Protein AF-A0A3B8PW14-F1 (afdb_monomer)

Solvent-accessible surface area (backbone atoms only — not comparable to full-atom values): 7662 Å² total; per-residue (Å²): 109,63,89,70,51,46,63,58,56,52,58,48,33,77,78,36,79,59,44,64,53,44,55,54,42,54,63,44,48,41,37,37,74,34,64,87,74,80,34,62,59,62,61,62,48,56,72,57,49,48,43,68,76,41,58,80,64,38,78,52,52,65,57,55,61,60,48,55,81,44,52,88,79,47,55,71,68,54,50,50,24,48,51,49,36,53,50,53,52,52,54,53,30,68,24,25,47,54,60,81,74,74,55,56,72,41,53,55,34,48,49,54,51,48,50,54,44,52,53,51,12,72,79,31,66,88,35,73,48,20,52,58,64,74,74,106

Mean predicted aligned error: 5.49 Å

Sequence (136 aa):
FLAIVLPWFLGVTSQHSDFPHYGLVEESLKRFTTSQFHRTAPVYYYLVVLPATFFPWSLLLPAGVLAAKRWRSLPSISRLSMVWSLTAVGFFSVSQSKLPGYILSVTIPFGILTGQLLDAALRNPEGRAARFLFFF

Radius of gyration: 19.68 Å; Cα contacts (8 Å, |Δi|>4): 108; chains: 1; bounding box: 47×30×49 Å

pLDDT: mean 89.49, std 7.78, range [50.12, 97.94]

Secondary structure (DSSP, 8-state):
-HHHHHHHHHHHHTT-TTHHHIIIIIIIIIHHH-STTS----TTHHHHHHHHHTTTGGGGHHHHHHHHTTGGGS-HHHHHHHHHHHHHHHHHHH-SS--GGGGGGGHHHHHHHHHHHHHHHHH-TTSHHHHHHH--

Foldseek 3Di:
DCVVPVVVVVVVCVVPVCVVCCVPPVVPVCQFVDLPVVQFDALCPCVVLVLVLQPPLSLCVVVLVVCVVVLVPDPPLLNVLVCVLCVQSNSQSSGRHHDSVSNVVNSVSSVVNSVVLVVVCVVPVVDPSVCSVVVD

Nearest PDB structures (foldseek):
  7puk-assembly2_C  TM=6.189E-01  e=4.495E+00  Enterococcus faecalis

Structure (mmCIF, N/CA/C/O backbone):
data_AF-A0A3B8PW14-F1
#
_entry.id   AF-A0A3B8PW14-F1
#
loop_
_atom_site.group_PDB
_atom_site.id
_atom_site.type_symbol
_atom_site.label_atom_id
_atom_site.label_alt_id
_atom_site.label_comp_id
_atom_site.label_asym_id
_atom_site.label_entity_id
_atom_site.label_seq_id
_atom_site.pdbx_PDB_ins_code
_atom_site.Cartn_x
_atom_site.Cartn_y
_atom_site.Cartn_z
_atom_site.occupancy
_atom_site.B_iso_or_equiv
_atom_site.auth_seq_id
_atom_site.auth_comp_id
_atom_site.auth_asym_id
_atom_site.auth_atom_id
_atom_site.pdbx_PDB_model_num
ATOM 1 N N . PHE A 1 1 ? 15.237 14.171 -0.269 1.00 91.94 1 PHE A N 1
ATOM 2 C CA . PHE A 1 1 ? 15.044 13.06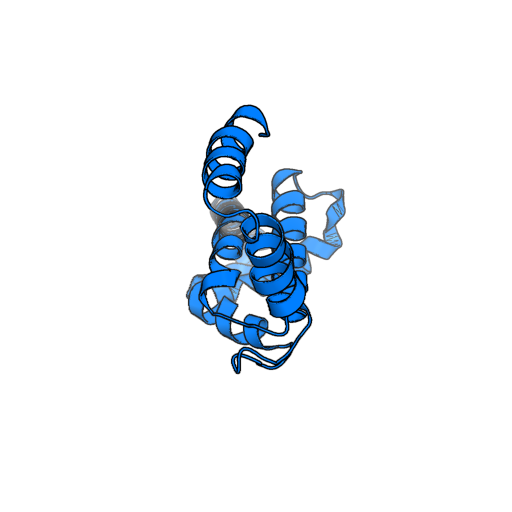7 -1.235 1.00 91.94 1 PHE A CA 1
ATOM 3 C C . PHE A 1 1 ? 16.074 13.122 -2.360 1.00 91.94 1 PHE A C 1
ATOM 5 O O . PHE A 1 1 ? 16.954 12.275 -2.377 1.00 91.94 1 PHE A O 1
ATOM 12 N N . LEU A 1 2 ? 16.041 14.133 -3.240 1.00 96.56 2 LEU A N 1
ATOM 13 C CA . LEU A 1 2 ? 16.930 14.202 -4.413 1.00 96.56 2 LEU A CA 1
ATOM 14 C C . LEU A 1 2 ? 18.424 14.165 -4.072 1.00 96.56 2 LEU A C 1
ATOM 16 O O . LEU A 1 2 ? 19.151 13.400 -4.685 1.00 96.56 2 LEU A O 1
ATOM 20 N N . ALA A 1 3 ? 18.860 14.895 -3.043 1.00 97.50 3 ALA A N 1
ATOM 21 C CA . ALA A 1 3 ? 20.255 14.874 -2.591 1.00 97.50 3 ALA A CA 1
ATOM 22 C C . ALA A 1 3 ? 20.761 13.478 -2.167 1.00 97.50 3 ALA A C 1
ATOM 24 O O . ALA A 1 3 ? 21.961 13.250 -2.148 1.00 97.50 3 ALA A O 1
ATOM 25 N N . ILE A 1 4 ? 19.855 12.551 -1.837 1.00 97.69 4 ILE A N 1
ATOM 26 C CA . ILE A 1 4 ? 20.188 11.175 -1.444 1.00 97.69 4 ILE A CA 1
ATOM 27 C C . ILE A 1 4 ? 20.157 10.246 -2.665 1.00 97.69 4 ILE A C 1
ATOM 29 O O . ILE A 1 4 ? 21.028 9.400 -2.818 1.00 97.69 4 ILE A O 1
ATOM 33 N N . VAL A 1 5 ? 19.162 10.402 -3.545 1.00 97.06 5 VAL A N 1
ATOM 34 C CA . VAL A 1 5 ? 18.937 9.490 -4.682 1.00 97.06 5 VAL A CA 1
ATOM 35 C C . VAL A 1 5 ? 19.793 9.845 -5.899 1.00 97.06 5 VAL A C 1
ATOM 37 O O . VAL A 1 5 ? 20.352 8.956 -6.542 1.00 97.06 5 VAL A O 1
ATOM 40 N N . LEU A 1 6 ? 19.908 11.137 -6.224 1.00 96.31 6 LEU A N 1
ATOM 41 C CA . LEU A 1 6 ? 20.570 11.594 -7.447 1.00 96.31 6 LEU A CA 1
ATOM 42 C C . LEU A 1 6 ? 22.052 11.214 -7.537 1.00 96.31 6 LEU A C 1
ATOM 44 O O . LEU A 1 6 ? 22.442 10.813 -8.628 1.00 96.31 6 LEU A O 1
ATOM 48 N N . PRO A 1 7 ? 22.882 11.286 -6.477 1.00 97.94 7 PRO A N 1
ATOM 49 C CA . PRO A 1 7 ? 24.307 10.983 -6.615 1.00 97.94 7 PRO A CA 1
ATOM 50 C C . PRO A 1 7 ? 24.571 9.579 -7.171 1.00 97.94 7 PRO A C 1
ATOM 52 O O . PRO A 1 7 ? 25.347 9.423 -8.110 1.00 97.94 7 PRO A O 1
ATOM 55 N N . TRP A 1 8 ? 23.872 8.566 -6.649 1.00 97.19 8 TRP A N 1
ATOM 56 C CA . TRP A 1 8 ? 23.991 7.195 -7.146 1.00 97.19 8 TRP A CA 1
ATOM 57 C C . TRP A 1 8 ? 23.354 7.036 -8.530 1.00 97.19 8 TRP A C 1
ATOM 59 O O . TRP A 1 8 ? 23.975 6.473 -9.427 1.00 97.19 8 TRP A O 1
ATOM 69 N N . PHE A 1 9 ? 22.148 7.580 -8.734 1.00 97.00 9 PHE A N 1
ATOM 70 C CA . PHE A 1 9 ? 21.437 7.448 -10.009 1.00 97.00 9 PHE A CA 1
ATOM 71 C C . PHE A 1 9 ? 22.225 8.068 -11.175 1.00 97.00 9 PHE A C 1
ATOM 73 O O . PHE A 1 9 ? 22.373 7.450 -12.230 1.00 97.00 9 PHE A O 1
ATOM 80 N N . LEU A 1 10 ? 22.782 9.266 -10.970 1.00 97.12 10 LEU A N 1
ATOM 81 C CA . LEU A 1 10 ? 23.649 9.937 -11.939 1.00 97.12 10 LEU A CA 1
ATOM 82 C C . LEU A 1 10 ? 24.979 9.195 -12.113 1.00 97.12 10 LEU A C 1
ATOM 84 O O . LEU A 1 10 ? 25.448 9.073 -13.240 1.00 97.12 10 LEU A O 1
ATOM 88 N N . GLY A 1 11 ? 25.556 8.662 -11.030 1.00 97.88 11 GLY A N 1
ATOM 89 C CA . GLY A 1 11 ? 26.800 7.889 -11.078 1.00 97.88 11 GLY A CA 1
ATOM 90 C C . GLY A 1 11 ? 26.695 6.571 -11.854 1.00 97.88 11 GLY A C 1
ATOM 91 O O . GLY A 1 11 ? 27.663 6.163 -12.492 1.00 97.88 11 GLY A O 1
ATOM 92 N N . VAL A 1 12 ? 25.534 5.909 -11.838 1.00 97.81 12 VAL A N 1
ATOM 93 C CA . VAL A 1 12 ? 25.272 4.735 -12.692 1.00 97.81 12 VAL A CA 1
ATOM 94 C C . VAL A 1 12 ? 24.996 5.171 -14.128 1.00 97.81 12 VAL A C 1
ATOM 96 O O . VAL A 1 12 ? 25.554 4.600 -15.058 1.00 97.81 12 VAL A O 1
ATOM 99 N N . THR A 1 13 ? 24.192 6.220 -14.314 1.00 97.75 13 THR A N 1
ATOM 100 C CA . THR A 1 13 ? 23.83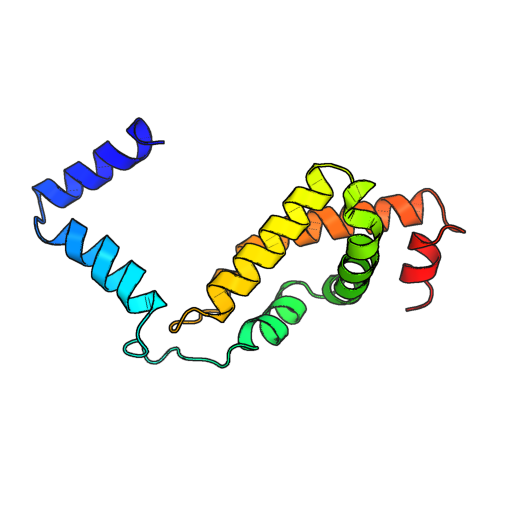6 6.732 -15.649 1.00 97.75 13 THR A CA 1
ATOM 101 C C . THR A 1 13 ? 25.058 7.217 -16.434 1.00 97.75 13 THR A C 1
ATOM 103 O O . THR A 1 13 ? 25.105 7.071 -17.652 1.00 97.75 13 THR A O 1
ATOM 106 N N . SER A 1 14 ? 26.071 7.773 -15.761 1.00 97.69 14 SER A N 1
ATOM 107 C CA . SER A 1 14 ? 27.311 8.202 -16.421 1.00 97.69 14 SER A CA 1
ATOM 108 C C . SER A 1 14 ? 28.157 7.036 -16.943 1.00 97.69 14 SER A C 1
ATOM 110 O O . SER A 1 14 ? 28.919 7.222 -17.887 1.00 97.69 14 SER A O 1
ATOM 112 N N . GLN A 1 15 ? 28.019 5.845 -16.353 1.00 97.88 15 GLN A N 1
ATOM 113 C CA . GLN A 1 15 ? 28.696 4.617 -16.786 1.00 97.88 15 GLN A CA 1
ATOM 114 C C . GLN A 1 15 ? 27.843 3.807 -17.773 1.00 97.88 15 GLN A C 1
ATOM 116 O O . GLN A 1 15 ? 28.381 3.133 -18.649 1.00 97.88 15 GLN A O 1
ATOM 121 N N . HIS A 1 16 ? 26.517 3.902 -17.651 1.00 97.56 16 HIS A N 1
ATOM 122 C CA . HIS A 1 16 ? 25.530 3.179 -18.448 1.00 97.56 16 HIS A CA 1
ATOM 123 C C . HIS A 1 16 ? 24.410 4.134 -18.874 1.00 97.56 16 HIS A C 1
ATOM 125 O O . HIS A 1 16 ? 23.456 4.378 -18.132 1.00 97.56 16 HIS A O 1
ATOM 131 N N . SER A 1 17 ? 24.530 4.701 -20.074 1.00 95.50 17 SER A N 1
ATOM 132 C CA . SER A 1 17 ? 23.610 5.734 -20.572 1.00 95.50 17 SER A CA 1
ATOM 133 C C . SER A 1 17 ? 22.185 5.228 -20.826 1.00 95.50 17 SER A C 1
ATOM 135 O O . SER A 1 17 ? 21.245 6.023 -20.853 1.00 95.50 17 SER A O 1
ATOM 137 N N . ASP A 1 18 ? 22.004 3.918 -20.972 1.00 96.50 18 ASP A N 1
ATOM 138 C CA . ASP A 1 18 ? 20.722 3.230 -21.138 1.00 96.50 18 ASP A CA 1
ATOM 139 C C . ASP A 1 18 ? 19.978 2.998 -19.810 1.00 96.50 18 ASP A C 1
ATOM 141 O O . ASP A 1 18 ? 18.762 2.768 -19.809 1.00 96.50 18 ASP A O 1
ATOM 145 N N . PHE A 1 19 ? 20.671 3.117 -18.672 1.00 96.94 19 PHE A N 1
ATOM 146 C CA . PHE A 1 19 ? 20.128 2.817 -17.347 1.00 96.94 19 PHE A CA 1
ATOM 147 C C . PHE A 1 19 ? 18.822 3.559 -17.002 1.00 96.94 19 PHE A C 1
ATOM 149 O O . PHE A 1 19 ? 17.914 2.909 -16.480 1.00 96.94 19 PHE A O 1
ATOM 156 N N . PRO A 1 20 ? 18.642 4.867 -17.292 1.00 96.31 20 PRO A N 1
ATOM 157 C CA . PRO A 1 20 ? 17.388 5.551 -16.980 1.00 96.31 20 PRO A CA 1
ATOM 158 C C . PRO A 1 20 ? 16.185 4.939 -17.697 1.00 96.31 20 PRO A C 1
ATOM 160 O O . PRO A 1 20 ? 15.129 4.767 -17.087 1.00 96.31 20 PRO A O 1
ATOM 163 N N . HIS A 1 21 ? 16.346 4.576 -18.974 1.00 95.88 21 HIS A N 1
ATOM 164 C CA . HIS A 1 21 ? 15.294 3.906 -19.732 1.00 95.88 21 HIS A CA 1
ATOM 165 C C . HIS A 1 21 ? 15.056 2.499 -19.179 1.00 95.88 21 HIS A C 1
ATOM 167 O O . HIS A 1 21 ? 13.919 2.135 -18.892 1.00 95.88 21 HIS A O 1
ATOM 173 N N . TYR A 1 22 ? 16.118 1.728 -18.952 1.00 94.94 22 TYR A N 1
ATOM 174 C CA . TYR A 1 22 ? 16.011 0.387 -18.385 1.00 94.94 22 TYR A CA 1
ATOM 175 C C . TYR A 1 22 ? 15.296 0.377 -17.017 1.00 94.94 22 TYR A C 1
ATOM 177 O O . TYR A 1 22 ? 14.282 -0.296 -16.842 1.00 94.94 22 TYR A O 1
ATOM 185 N N . GLY A 1 23 ? 15.752 1.175 -16.050 1.00 93.56 23 GLY A N 1
ATOM 186 C CA . GLY A 1 23 ? 15.200 1.171 -14.694 1.00 93.56 23 GLY A CA 1
ATOM 187 C C . GLY A 1 23 ? 13.774 1.727 -14.605 1.00 93.56 23 GLY A C 1
ATOM 188 O O . GLY A 1 23 ? 12.918 1.155 -13.923 1.00 93.56 23 GLY A O 1
ATOM 189 N N . LEU A 1 24 ? 13.495 2.839 -15.293 1.00 94.69 24 LEU A N 1
ATOM 190 C CA . LEU A 1 24 ? 12.191 3.505 -15.202 1.00 94.69 24 LEU A CA 1
ATOM 191 C C . LEU A 1 24 ? 11.162 2.905 -16.167 1.00 94.69 24 LEU A C 1
ATOM 193 O O . LEU A 1 24 ? 9.996 2.760 -15.804 1.00 94.69 24 LEU A O 1
ATOM 197 N N . VAL A 1 25 ? 11.560 2.537 -17.385 1.00 94.12 25 VAL A N 1
ATOM 198 C CA . VAL A 1 25 ? 10.627 2.033 -18.402 1.00 94.12 25 VAL A CA 1
ATOM 199 C C . VAL A 1 25 ? 10.518 0.515 -18.347 1.00 94.12 25 VAL A C 1
ATOM 201 O O . VAL A 1 25 ? 9.415 0.011 -18.149 1.00 94.12 25 VAL A O 1
ATOM 204 N N . GLU A 1 26 ? 11.624 -0.217 -18.494 1.00 92.25 26 GLU A N 1
ATOM 205 C CA . GLU A 1 26 ? 11.594 -1.689 -18.555 1.00 92.25 26 GLU A CA 1
ATOM 206 C C . GLU A 1 26 ? 11.204 -2.301 -17.203 1.00 92.25 26 GLU A C 1
ATOM 208 O O . GLU A 1 26 ? 10.210 -3.025 -17.097 1.00 92.25 26 GLU A O 1
ATOM 213 N N . GLU A 1 27 ? 11.926 -1.951 -16.140 1.00 92.12 27 GLU A N 1
ATOM 214 C CA . GLU A 1 27 ? 11.726 -2.582 -14.832 1.00 92.12 27 GLU A CA 1
ATOM 215 C C . GLU A 1 27 ? 10.568 -1.987 -14.021 1.00 92.12 27 GLU A C 1
ATOM 217 O O . GLU A 1 27 ? 9.989 -2.687 -13.191 1.00 92.12 27 GLU A O 1
ATOM 222 N N . SER A 1 28 ? 10.174 -0.730 -14.252 1.00 91.38 28 SER A N 1
ATOM 223 C CA . SER A 1 28 ? 9.062 -0.124 -13.498 1.00 91.38 28 SER A CA 1
ATOM 224 C C . SER A 1 28 ? 7.760 -0.104 -14.303 1.00 91.38 28 SER A C 1
ATOM 226 O O . SER A 1 28 ? 6.792 -0.777 -13.936 1.00 91.38 28 SER A O 1
ATOM 228 N N . LEU A 1 29 ? 7.712 0.635 -15.418 1.00 90.81 29 LEU A N 1
ATOM 229 C CA . LEU A 1 29 ? 6.470 0.827 -16.180 1.00 90.81 29 LEU A CA 1
ATOM 230 C C . LEU A 1 29 ? 6.000 -0.442 -16.900 1.00 90.81 29 LEU A C 1
ATOM 232 O O . LEU A 1 29 ? 4.833 -0.824 -16.770 1.00 90.81 29 LEU A O 1
ATOM 236 N N . LYS A 1 30 ? 6.877 -1.117 -17.648 1.00 90.19 30 LYS A N 1
ATOM 237 C CA . LYS A 1 30 ? 6.518 -2.337 -18.388 1.00 90.19 30 LYS A CA 1
ATOM 238 C C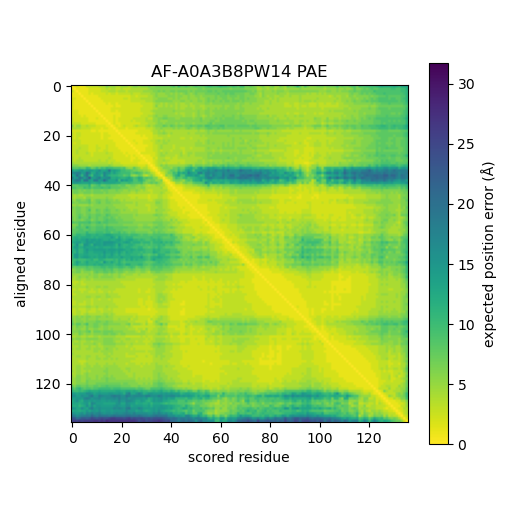 . LYS A 1 30 ? 6.196 -3.486 -17.444 1.00 90.19 30 LYS A C 1
ATOM 240 O O . LYS A 1 30 ? 5.232 -4.207 -17.690 1.00 90.19 30 LYS A O 1
ATOM 245 N N . ARG A 1 31 ? 6.913 -3.621 -16.329 1.00 86.19 31 ARG A N 1
ATOM 246 C CA . ARG A 1 31 ? 6.611 -4.626 -15.297 1.00 86.19 31 ARG A CA 1
ATOM 247 C C . ARG A 1 31 ? 5.233 -4.431 -14.656 1.00 86.19 31 ARG A C 1
ATOM 249 O O . ARG A 1 31 ? 4.580 -5.409 -14.289 1.00 86.19 31 ARG A O 1
ATOM 256 N N . PHE A 1 32 ? 4.773 -3.184 -14.550 1.00 88.81 32 PHE A N 1
ATOM 257 C CA . PHE A 1 32 ? 3.435 -2.869 -14.051 1.00 88.81 32 PHE A CA 1
ATOM 258 C C . PHE A 1 32 ? 2.344 -3.072 -15.113 1.00 88.81 32 PHE A C 1
ATOM 260 O O . PHE A 1 32 ? 1.270 -3.580 -14.796 1.00 88.81 32 PHE A O 1
ATOM 267 N N . THR A 1 33 ? 2.606 -2.690 -16.366 1.00 88.69 33 THR A N 1
ATOM 268 C CA . THR A 1 33 ? 1.579 -2.595 -17.423 1.00 88.69 33 THR A CA 1
ATOM 269 C C . THR A 1 33 ? 1.507 -3.796 -18.366 1.00 88.69 33 THR A C 1
ATOM 271 O O . THR A 1 33 ? 0.479 -3.981 -19.015 1.00 88.69 33 THR A O 1
ATOM 274 N N . THR A 1 34 ? 2.542 -4.638 -18.437 1.00 81.06 34 THR A N 1
ATOM 275 C CA . THR A 1 34 ? 2.627 -5.750 -19.401 1.00 81.06 34 THR A CA 1
ATOM 276 C C . THR A 1 34 ? 2.750 -7.115 -18.721 1.00 81.06 34 THR A C 1
ATOM 278 O O . THR A 1 34 ? 3.343 -7.253 -17.653 1.00 81.06 34 THR A O 1
ATOM 281 N N . SER A 1 35 ? 2.218 -8.157 -19.364 1.00 74.06 35 SER A N 1
ATOM 282 C CA . SER A 1 35 ? 2.279 -9.552 -18.896 1.00 74.06 35 SER A CA 1
ATOM 283 C C . SER A 1 35 ? 3.580 -10.282 -19.265 1.00 74.06 35 SER A C 1
ATOM 285 O O . SER A 1 35 ? 3.718 -11.474 -18.994 1.00 74.06 35 SER A O 1
ATOM 287 N N . GLN A 1 36 ? 4.563 -9.583 -19.847 1.00 72.00 36 GLN A N 1
ATOM 288 C CA . GLN A 1 36 ? 5.799 -10.179 -20.381 1.00 72.00 36 GLN A CA 1
ATOM 289 C C . GLN A 1 36 ? 6.622 -10.943 -19.326 1.00 72.00 36 GLN A C 1
ATOM 291 O O . GLN A 1 36 ? 7.375 -11.859 -19.649 1.00 72.00 36 GLN A O 1
ATOM 296 N N . PHE A 1 37 ? 6.438 -10.626 -18.043 1.00 68.81 37 PHE A N 1
ATOM 297 C CA . PHE A 1 37 ? 7.212 -11.195 -16.940 1.00 68.81 37 PHE A CA 1
ATOM 298 C C . PHE A 1 37 ? 6.701 -12.550 -16.409 1.00 68.81 37 PHE A C 1
ATOM 300 O O . PHE A 1 37 ? 7.198 -12.994 -15.376 1.00 68.81 37 PHE A O 1
ATOM 307 N N . HIS A 1 38 ? 5.726 -13.208 -17.061 1.00 70.38 38 HIS A N 1
ATOM 308 C CA . HIS A 1 38 ? 5.196 -14.548 -16.704 1.00 70.38 38 HIS A CA 1
ATOM 309 C C . HIS A 1 38 ? 4.776 -14.725 -15.223 1.00 70.38 38 HIS A C 1
ATOM 311 O O . HIS A 1 38 ? 4.637 -15.838 -14.723 1.00 70.38 38 HIS A O 1
ATOM 317 N N . ARG A 1 39 ? 4.559 -13.620 -14.501 1.00 75.44 39 ARG A N 1
ATOM 318 C CA . ARG A 1 39 ? 4.152 -13.562 -13.083 1.00 75.44 39 ARG A CA 1
ATOM 319 C C . ARG A 1 39 ? 2.763 -12.955 -12.927 1.00 75.44 39 ARG A C 1
ATOM 321 O O . ARG A 1 39 ? 2.462 -12.291 -11.933 1.00 75.44 39 ARG A O 1
ATOM 328 N N . THR A 1 40 ? 1.935 -13.127 -13.946 1.00 79.00 40 THR A N 1
ATOM 329 C CA . THR A 1 40 ? 0.574 -12.615 -13.941 1.00 79.00 40 THR A CA 1
ATOM 330 C C . THR A 1 40 ? -0.285 -13.499 -13.059 1.00 79.00 40 THR A C 1
ATOM 332 O O . THR A 1 40 ? -0.345 -14.712 -13.230 1.00 79.00 40 THR A O 1
ATOM 335 N N . ALA A 1 41 ? -0.944 -12.873 -12.093 1.00 87.06 41 ALA A N 1
ATOM 336 C CA . ALA A 1 41 ? -1.920 -13.519 -11.236 1.00 87.06 41 ALA A CA 1
ATOM 337 C C . ALA A 1 41 ? -3.215 -12.688 -11.205 1.00 87.06 41 ALA A C 1
ATOM 339 O O . ALA A 1 41 ? -3.179 -11.488 -11.526 1.00 87.06 41 ALA A O 1
ATOM 340 N N . PRO A 1 42 ? -4.356 -13.300 -10.834 1.00 89.38 42 PRO A N 1
ATOM 341 C CA . PRO A 1 42 ? -5.652 -12.629 -10.817 1.00 89.38 42 PRO A CA 1
ATOM 342 C C . PRO A 1 42 ? -5.660 -11.355 -9.965 1.00 89.38 42 PRO A C 1
ATOM 344 O O . PRO A 1 42 ? -4.856 -11.195 -9.046 1.00 89.38 42 PRO A O 1
ATOM 347 N N . VAL A 1 43 ? -6.608 -10.452 -10.222 1.00 91.00 43 VAL A N 1
ATOM 348 C CA . VAL A 1 43 ? -6.734 -9.188 -9.467 1.00 91.00 43 VAL A CA 1
ATOM 349 C C . VAL A 1 43 ? -6.951 -9.440 -7.968 1.00 91.00 43 VAL A C 1
ATOM 351 O O . VAL A 1 43 ? -6.448 -8.693 -7.138 1.00 91.00 43 VAL A O 1
ATOM 354 N N . TYR A 1 44 ? -7.611 -10.542 -7.602 1.00 91.75 44 TYR A N 1
ATOM 355 C CA . TYR A 1 44 ? -7.830 -10.940 -6.208 1.00 91.75 44 TYR A CA 1
ATOM 356 C C . TYR A 1 44 ? -6.619 -11.621 -5.542 1.00 91.75 44 TYR A C 1
ATOM 358 O O . TYR A 1 44 ? -6.723 -12.037 -4.392 1.00 91.75 44 TYR A O 1
ATOM 366 N N . TYR A 1 45 ? -5.467 -11.737 -6.214 1.00 94.12 45 TYR A N 1
ATOM 367 C CA . TYR A 1 45 ? -4.275 -12.420 -5.688 1.00 94.12 45 TYR A CA 1
ATOM 368 C C . TYR A 1 45 ? -3.883 -11.938 -4.282 1.00 94.12 45 TYR A C 1
ATOM 370 O O . TYR A 1 45 ? -3.712 -12.744 -3.366 1.00 94.12 45 TYR A O 1
ATOM 378 N N . TYR A 1 46 ? -3.820 -10.620 -4.070 1.00 93.62 46 TYR A N 1
ATOM 379 C CA . TYR A 1 46 ? -3.463 -10.064 -2.762 1.00 93.62 46 TYR A CA 1
ATOM 380 C C . TYR A 1 46 ? -4.571 -10.186 -1.714 1.00 93.62 46 TYR A C 1
ATOM 382 O O . TYR A 1 46 ? -4.254 -10.134 -0.531 1.00 93.62 46 TYR A O 1
ATOM 390 N N . LEU A 1 47 ? -5.828 -10.436 -2.100 1.00 89.81 47 LEU A N 1
ATOM 391 C CA . LEU A 1 47 ? -6.886 -10.761 -1.134 1.00 89.81 47 LEU A CA 1
ATOM 392 C C . LEU A 1 47 ? -6.647 -12.116 -0.457 1.00 89.81 47 LEU A C 1
ATOM 394 O O . LEU A 1 47 ? -7.116 -12.320 0.656 1.00 89.81 47 LEU A O 1
ATOM 398 N N . VAL A 1 48 ? -5.897 -13.016 -1.100 1.00 92.19 48 VAL A N 1
ATOM 3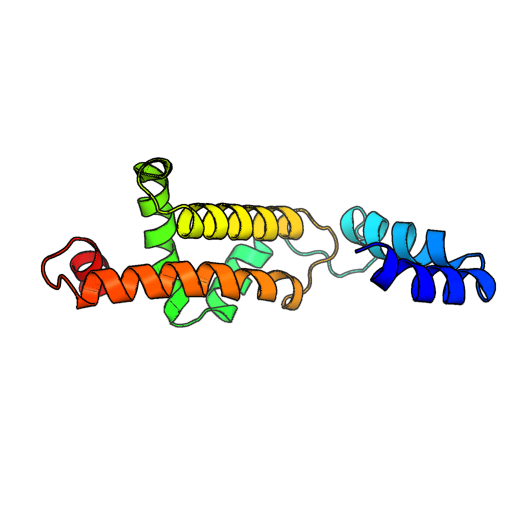99 C CA . VAL A 1 48 ? -5.528 -14.328 -0.546 1.00 92.19 48 VAL A CA 1
ATOM 400 C C . VAL A 1 48 ? -4.176 -14.268 0.165 1.00 92.19 48 VAL A C 1
ATOM 402 O O . VAL A 1 48 ? -4.031 -14.775 1.276 1.00 92.19 48 VAL A O 1
ATOM 405 N N . VAL A 1 49 ? -3.182 -13.613 -0.444 1.00 93.75 49 VAL A N 1
ATOM 406 C CA . VAL A 1 49 ? -1.822 -13.530 0.120 1.00 93.75 49 VAL A CA 1
ATOM 407 C C . VAL A 1 49 ? -1.782 -12.701 1.402 1.00 93.75 49 VAL A C 1
ATOM 409 O O . VAL A 1 49 ? -1.051 -13.041 2.333 1.00 93.75 49 VAL A O 1
ATOM 412 N N . LEU A 1 50 ? -2.558 -11.619 1.479 1.00 92.56 50 LEU A N 1
ATOM 413 C CA . LEU A 1 50 ? -2.503 -10.694 2.608 1.00 92.56 50 LEU A CA 1
ATOM 414 C C . LEU A 1 50 ? -2.972 -11.332 3.930 1.00 92.56 50 LEU A C 1
ATOM 416 O O . LEU A 1 50 ? -2.228 -11.217 4.904 1.00 92.56 50 LEU A O 1
ATOM 420 N N . PRO A 1 51 ? -4.111 -12.058 3.997 1.00 91.62 51 PRO A N 1
ATOM 421 C CA . PRO A 1 51 ? -4.480 -12.802 5.198 1.00 91.62 51 PRO A CA 1
ATOM 422 C C . PRO A 1 51 ? -3.425 -13.821 5.630 1.00 91.62 51 PRO A C 1
ATOM 424 O O . PRO A 1 51 ? -3.104 -13.885 6.809 1.00 91.62 51 PRO A O 1
ATOM 427 N N . ALA A 1 52 ? -2.833 -14.561 4.687 1.00 92.50 52 ALA A N 1
ATOM 428 C CA . ALA A 1 52 ? -1.777 -15.524 5.001 1.00 92.50 52 ALA A CA 1
ATOM 429 C C . ALA A 1 52 ? -0.522 -14.841 5.574 1.00 92.50 52 ALA A C 1
ATOM 431 O O . ALA A 1 52 ? 0.064 -15.320 6.539 1.00 92.50 52 ALA A O 1
ATOM 432 N N . THR A 1 53 ? -0.143 -13.689 5.016 1.00 91.25 53 THR A N 1
ATOM 433 C CA . THR A 1 53 ? 1.034 -12.917 5.454 1.00 91.25 53 THR A CA 1
ATOM 434 C C . THR A 1 53 ? 0.838 -12.277 6.831 1.00 91.25 53 THR A C 1
ATOM 436 O O . THR A 1 53 ? 1.811 -12.014 7.531 1.00 91.25 53 THR A O 1
ATOM 439 N N . PHE A 1 54 ? -0.409 -12.000 7.218 1.00 93.50 54 PHE A N 1
ATOM 440 C CA . PHE A 1 54 ? -0.747 -11.279 8.448 1.00 93.50 54 PHE A CA 1
ATOM 441 C C . PHE A 1 54 ? -1.458 -12.154 9.494 1.00 93.50 54 PHE A C 1
ATOM 443 O O . PHE A 1 54 ? -1.995 -11.650 10.481 1.00 93.50 54 PHE A O 1
ATOM 450 N N . PHE A 1 55 ? -1.484 -13.470 9.288 1.00 91.94 55 PHE A N 1
ATOM 451 C CA . PHE A 1 55 ? -2.009 -14.421 10.261 1.00 91.94 55 PHE A CA 1
ATOM 452 C C . PHE A 1 55 ? -1.203 -14.340 11.577 1.00 91.94 55 PHE A C 1
ATOM 454 O O . PHE A 1 55 ? 0.018 -14.174 11.525 1.00 91.94 55 PHE A O 1
ATOM 461 N N . PRO A 1 56 ? -1.832 -14.446 12.765 1.00 91.62 56 PRO A N 1
ATOM 462 C CA . PRO A 1 56 ? -3.257 -14.711 13.025 1.00 91.62 56 PRO A CA 1
ATOM 463 C C . PRO A 1 56 ? -4.161 -13.473 12.974 1.00 91.62 56 PRO A C 1
ATOM 465 O O . PRO A 1 56 ? -5.385 -13.578 12.904 1.00 91.62 56 PRO A O 1
ATOM 468 N N . TRP A 1 57 ? -3.572 -12.283 12.981 1.00 91.31 57 TRP A N 1
ATOM 469 C CA . TRP A 1 57 ? -4.283 -11.012 13.118 1.00 91.31 57 TRP A CA 1
ATOM 470 C C . TRP A 1 57 ? -5.130 -10.637 11.897 1.00 91.31 57 TRP A C 1
ATOM 472 O O . TRP A 1 57 ? -5.968 -9.739 11.967 1.00 91.31 57 TRP A O 1
ATOM 482 N N . SER A 1 58 ? -4.977 -11.359 10.787 1.00 88.88 58 SER A N 1
ATOM 483 C CA . SER A 1 58 ? -5.821 -11.251 9.596 1.00 88.88 58 SER A CA 1
ATOM 484 C C . SER A 1 58 ? -7.317 -11.445 9.873 1.00 88.88 58 SER A C 1
ATOM 486 O O . SER A 1 58 ? -8.147 -10.905 9.142 1.00 88.88 58 SER A O 1
ATOM 488 N N . LEU A 1 59 ? -7.681 -12.170 10.936 1.00 87.75 59 LEU A N 1
ATOM 489 C CA . LEU A 1 59 ? -9.076 -12.341 11.365 1.00 87.75 59 LEU A CA 1
ATOM 490 C C . LEU A 1 59 ? -9.732 -11.015 11.787 1.00 87.75 59 LEU A C 1
ATOM 492 O O . LEU A 1 59 ? -10.952 -10.884 11.762 1.00 87.75 59 LEU A O 1
ATOM 496 N N . LEU A 1 60 ? -8.925 -10.003 12.114 1.00 87.19 60 LEU A N 1
ATOM 497 C CA . LEU A 1 60 ? -9.379 -8.696 12.587 1.00 87.19 60 LEU A CA 1
ATOM 498 C C . LEU A 1 60 ? -9.568 -7.674 11.460 1.00 87.19 60 LEU A C 1
ATOM 500 O O . LEU A 1 60 ? -10.082 -6.579 11.695 1.00 87.19 60 LEU A O 1
ATOM 504 N N . LEU A 1 61 ? -9.216 -8.018 10.218 1.00 82.00 61 LEU A N 1
ATOM 505 C CA . LEU A 1 61 ? -9.362 -7.126 9.062 1.00 82.00 61 LEU A CA 1
ATOM 506 C C . LEU A 1 61 ? -10.799 -6.632 8.816 1.00 82.00 61 LEU A C 1
ATOM 508 O O . LEU A 1 61 ? -10.955 -5.451 8.481 1.00 82.00 61 LEU A O 1
ATOM 512 N N . PRO A 1 62 ? -11.864 -7.434 9.032 1.00 82.44 62 PRO A N 1
ATOM 513 C CA . PRO A 1 62 ? -13.233 -6.940 8.897 1.00 82.44 62 PRO A CA 1
ATOM 514 C C . PRO A 1 62 ? -13.562 -5.784 9.858 1.00 82.44 62 PRO A C 1
ATOM 516 O O . PRO A 1 62 ? -14.368 -4.917 9.510 1.00 82.44 62 PRO A O 1
ATOM 519 N N . ALA A 1 63 ? -12.901 -5.688 11.023 1.00 81.56 63 ALA A N 1
ATOM 520 C CA . ALA A 1 63 ? -13.070 -4.551 11.934 1.00 81.56 63 ALA A CA 1
ATOM 521 C C . ALA A 1 63 ? -12.642 -3.229 11.285 1.00 81.56 63 ALA A C 1
ATOM 523 O O . ALA A 1 63 ? -13.293 -2.201 11.484 1.00 81.56 63 ALA A O 1
ATOM 524 N N . GLY A 1 64 ? -11.585 -3.257 10.467 1.00 77.69 64 GLY A N 1
ATOM 525 C CA . GLY A 1 64 ? -11.128 -2.099 9.702 1.00 77.69 64 GLY A CA 1
ATOM 526 C C . GLY A 1 64 ? -12.186 -1.614 8.707 1.00 77.69 64 GLY A C 1
ATOM 527 O O . GLY A 1 64 ? -12.444 -0.416 8.607 1.00 77.69 64 GLY A O 1
ATOM 528 N N . VAL A 1 65 ? -12.881 -2.534 8.033 1.00 76.62 65 VAL A N 1
ATOM 529 C CA . VAL A 1 65 ? -13.979 -2.193 7.109 1.00 76.62 65 VAL A CA 1
ATOM 530 C C . VAL A 1 65 ? -15.140 -1.530 7.856 1.00 76.62 65 VAL A C 1
ATOM 532 O O . VAL A 1 65 ? -15.693 -0.529 7.400 1.00 76.62 65 VAL A O 1
ATOM 535 N N . LEU A 1 66 ? -15.485 -2.030 9.044 1.00 79.62 66 LEU A N 1
ATOM 536 C CA . LEU A 1 66 ? -16.514 -1.414 9.888 1.00 79.62 66 LEU A CA 1
ATOM 537 C C . LEU A 1 66 ? -16.088 -0.032 10.403 1.00 79.62 66 LEU A C 1
ATOM 539 O O . LEU A 1 66 ? -16.915 0.883 10.457 1.00 79.62 66 LEU A O 1
ATOM 543 N N . ALA A 1 67 ? -14.805 0.144 10.730 1.00 79.44 67 ALA A N 1
ATOM 544 C CA . ALA A 1 67 ? -14.239 1.426 11.142 1.00 79.44 67 ALA A CA 1
ATOM 545 C C . ALA A 1 67 ? -14.330 2.488 10.031 1.00 79.44 67 ALA A C 1
ATOM 547 O O . ALA A 1 67 ? -14.512 3.670 10.334 1.00 79.44 67 ALA A O 1
ATOM 548 N N . ALA A 1 68 ? -14.322 2.082 8.755 1.00 80.38 68 ALA A N 1
ATOM 549 C CA . ALA A 1 68 ? -14.477 2.993 7.618 1.00 80.38 68 ALA A CA 1
ATOM 550 C C . ALA A 1 68 ? -15.816 3.752 7.647 1.00 80.38 68 ALA A C 1
ATOM 552 O O . ALA A 1 68 ? -15.871 4.918 7.257 1.00 80.38 68 ALA A O 1
ATOM 553 N N . LYS A 1 69 ? -16.884 3.157 8.207 1.00 84.38 69 LYS A N 1
ATOM 554 C CA . LYS A 1 69 ? -18.182 3.841 8.395 1.00 84.38 69 LYS A CA 1
ATOM 555 C C . LYS A 1 69 ? -18.080 5.075 9.296 1.00 84.38 69 LYS A C 1
ATOM 557 O O . LYS A 1 69 ? -18.941 5.947 9.253 1.00 84.38 69 LYS A O 1
ATOM 562 N N . ARG A 1 70 ? -17.035 5.150 10.120 1.00 85.69 70 ARG A N 1
ATOM 563 C CA . ARG A 1 70 ? -16.753 6.254 11.043 1.00 85.69 70 ARG A CA 1
ATOM 564 C C . ARG A 1 70 ? -15.506 7.032 10.648 1.00 85.69 70 ARG A C 1
ATOM 566 O O . ARG A 1 70 ? -14.884 7.660 11.497 1.00 85.69 70 ARG A O 1
ATOM 573 N N . TRP A 1 71 ? -15.158 7.026 9.363 1.00 87.25 71 TRP A N 1
ATOM 574 C CA . TRP A 1 71 ? -13.961 7.665 8.818 1.00 87.25 71 TRP A CA 1
ATOM 575 C C . TRP A 1 71 ? -13.626 9.026 9.442 1.00 87.25 71 TRP A C 1
ATOM 577 O O . TRP A 1 71 ? -12.496 9.261 9.867 1.00 87.25 71 TRP A O 1
ATOM 587 N N . ARG A 1 72 ? -14.623 9.916 9.544 1.00 89.44 72 ARG A N 1
ATOM 588 C CA . ARG A 1 72 ? -14.426 11.280 10.055 1.00 89.44 72 ARG A CA 1
ATOM 589 C C . ARG A 1 72 ? -14.071 11.351 11.538 1.00 89.44 72 ARG A C 1
ATOM 591 O O . ARG A 1 72 ? -13.422 12.311 11.934 1.00 89.44 72 ARG A O 1
ATOM 598 N N . SER A 1 73 ? -14.454 10.359 12.337 1.00 88.81 73 SER A N 1
ATOM 599 C CA . SER A 1 73 ? -14.116 10.306 13.762 1.00 88.81 73 SER A CA 1
ATOM 600 C C . SER A 1 73 ? -12.851 9.494 14.050 1.00 88.81 73 SER A C 1
ATOM 602 O O . SER A 1 73 ? -12.470 9.370 15.210 1.00 88.81 73 SER A O 1
ATOM 604 N N . LEU A 1 74 ? -12.217 8.895 13.036 1.00 87.81 74 LEU A N 1
ATOM 605 C CA . LEU A 1 74 ? -10.973 8.153 13.231 1.00 87.81 74 LEU A CA 1
ATOM 606 C C . LEU A 1 74 ? -9.802 9.109 13.485 1.00 87.81 74 LEU A C 1
ATOM 608 O O . LEU A 1 74 ? -9.740 10.158 12.842 1.00 87.81 74 LEU A O 1
ATOM 612 N N . PRO A 1 75 ? -8.831 8.743 14.339 1.00 91.00 75 PRO A N 1
ATOM 613 C CA . PRO A 1 75 ? -7.561 9.454 14.440 1.00 91.00 75 PRO A CA 1
ATOM 614 C C . PRO A 1 75 ? -6.863 9.580 13.077 1.00 91.00 75 PRO A C 1
ATOM 616 O O . PRO A 1 75 ? -7.023 8.729 12.197 1.00 91.00 75 PRO A O 1
ATOM 619 N N . SER A 1 76 ? -6.048 10.625 12.902 1.00 93.75 76 SER A N 1
ATOM 620 C CA . SER A 1 76 ? -5.308 10.869 11.653 1.00 93.75 76 SER A CA 1
ATOM 621 C C . SER A 1 76 ? -4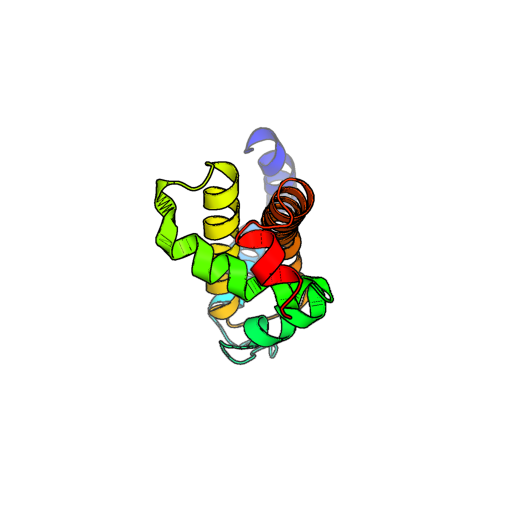.445 9.676 11.239 1.00 93.75 76 SER A C 1
ATOM 623 O O . SER A 1 76 ? -4.449 9.311 10.066 1.00 93.75 76 SER A O 1
ATOM 625 N N . ILE A 1 77 ? -3.778 9.031 12.200 1.00 94.00 77 ILE A N 1
ATOM 626 C CA . ILE A 1 77 ? -2.938 7.857 11.954 1.00 94.00 77 ILE A CA 1
ATOM 627 C C . ILE A 1 77 ? -3.748 6.656 11.455 1.00 94.00 77 ILE A C 1
ATOM 629 O O . ILE A 1 77 ? -3.322 5.979 10.529 1.00 94.00 77 ILE A O 1
ATOM 633 N N . SER A 1 78 ? -4.951 6.426 11.988 1.00 92.75 78 SER A N 1
ATOM 634 C CA . SER A 1 78 ? -5.815 5.327 11.546 1.00 92.75 78 SER A CA 1
ATOM 635 C C . SER A 1 78 ? -6.298 5.568 10.117 1.00 92.75 78 SER A C 1
ATOM 637 O O . SER A 1 78 ? -6.266 4.660 9.290 1.00 92.75 78 SER A O 1
ATOM 639 N N . ARG A 1 79 ? -6.673 6.814 9.792 1.00 93.69 79 ARG A N 1
ATOM 640 C CA . ARG A 1 79 ? -7.019 7.199 8.416 1.00 93.69 79 ARG A CA 1
ATOM 641 C C . ARG A 1 79 ? -5.839 7.006 7.468 1.00 93.69 79 ARG A C 1
ATOM 643 O O . ARG A 1 79 ? -6.017 6.418 6.407 1.00 93.69 79 ARG A O 1
ATOM 650 N N . LEU A 1 80 ? -4.642 7.450 7.858 1.00 95.50 80 LEU A N 1
ATOM 651 C CA . LEU A 1 80 ? -3.426 7.253 7.070 1.00 95.50 80 LEU A CA 1
ATOM 652 C C . LEU A 1 80 ? -3.161 5.764 6.827 1.00 95.50 80 LEU A C 1
ATOM 654 O O . LEU A 1 80 ? -2.948 5.377 5.682 1.00 95.50 80 LEU A O 1
ATOM 658 N N . SER A 1 81 ? -3.250 4.927 7.862 1.00 94.62 81 SER A N 1
ATOM 659 C CA . SER A 1 81 ? -3.077 3.478 7.738 1.00 94.62 81 SER A CA 1
ATOM 660 C C . SER A 1 81 ? -4.090 2.852 6.780 1.00 94.62 81 SER A C 1
ATOM 662 O O . SER A 1 81 ? -3.731 2.003 5.965 1.00 94.62 81 SER A O 1
ATOM 664 N N . MET A 1 82 ? -5.349 3.291 6.819 1.00 93.00 82 MET A N 1
ATOM 665 C CA . MET A 1 82 ? -6.377 2.814 5.891 1.00 93.00 82 MET A CA 1
ATOM 666 C C . MET A 1 82 ? -6.109 3.260 4.451 1.00 93.00 82 MET A C 1
ATOM 668 O O . MET A 1 82 ? -6.151 2.420 3.556 1.00 93.00 82 MET A O 1
ATOM 672 N N . VAL A 1 83 ? -5.785 4.541 4.218 1.00 94.38 83 VAL A N 1
ATOM 673 C CA . VAL A 1 83 ? -5.4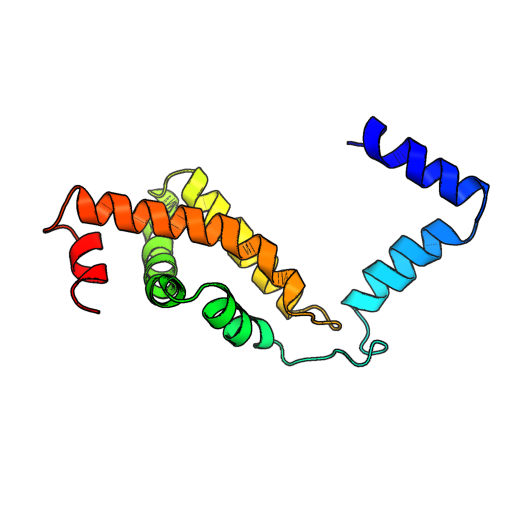27 5.027 2.871 1.00 94.38 83 VAL A CA 1
ATOM 674 C C . VAL A 1 83 ? -4.207 4.285 2.347 1.00 94.38 83 VAL A C 1
ATOM 676 O O . VAL A 1 83 ? -4.236 3.815 1.214 1.00 94.38 83 VAL A O 1
ATOM 679 N N . TRP A 1 84 ? -3.163 4.136 3.162 1.00 95.69 84 TRP A N 1
ATOM 680 C CA . TRP A 1 84 ? -1.951 3.413 2.787 1.00 95.69 84 TRP A CA 1
ATOM 681 C C . TRP A 1 84 ? -2.285 1.976 2.389 1.00 95.69 84 TRP A C 1
ATOM 683 O O . TRP A 1 84 ? -1.958 1.561 1.278 1.00 95.69 84 TRP A O 1
ATOM 693 N N . SER A 1 85 ? -3.007 1.245 3.238 1.00 93.69 85 SER A N 1
ATOM 694 C CA . SER A 1 85 ? -3.372 -0.147 2.963 1.00 93.69 85 SER A CA 1
ATOM 695 C C . SER A 1 85 ? -4.182 -0.282 1.675 1.00 93.69 85 SER A C 1
ATOM 697 O O . SER A 1 85 ? -3.838 -1.090 0.817 1.00 93.69 85 SER A O 1
ATOM 699 N N . LEU A 1 86 ? -5.226 0.537 1.509 1.00 93.50 86 LEU A N 1
ATOM 700 C CA . LEU A 1 86 ? -6.085 0.505 0.322 1.00 93.50 86 LEU A CA 1
ATOM 701 C C . LEU A 1 86 ? -5.315 0.878 -0.945 1.00 93.50 86 LEU A C 1
ATOM 703 O O . LEU A 1 86 ? -5.474 0.223 -1.972 1.00 93.50 86 LEU A O 1
ATOM 707 N N . THR A 1 87 ? -4.453 1.892 -0.863 1.00 95.69 87 THR A N 1
ATOM 708 C CA . THR A 1 87 ? -3.639 2.344 -1.995 1.00 95.69 87 THR A CA 1
ATOM 709 C C . THR A 1 87 ? -2.657 1.261 -2.414 1.00 95.69 87 THR A C 1
ATOM 711 O O . THR A 1 87 ? -2.615 0.911 -3.587 1.00 95.69 87 THR A O 1
ATOM 714 N N . ALA A 1 88 ? -1.908 0.683 -1.474 1.00 94.94 88 ALA A N 1
ATOM 715 C CA . ALA A 1 88 ? -0.922 -0.350 -1.776 1.00 94.94 88 ALA A CA 1
ATOM 716 C C . ALA A 1 88 ? -1.579 -1.638 -2.301 1.00 94.94 88 ALA A C 1
ATOM 718 O O . ALA A 1 88 ? -1.161 -2.152 -3.339 1.00 94.94 88 ALA A O 1
ATOM 719 N N . VAL A 1 89 ? -2.639 -2.129 -1.643 1.00 94.50 89 VAL A N 1
ATOM 720 C CA . VAL A 1 89 ? -3.386 -3.311 -2.110 1.00 94.50 89 VAL A CA 1
ATOM 721 C C . VAL A 1 89 ? -3.978 -3.053 -3.491 1.00 94.50 89 VAL A C 1
ATOM 723 O O . VAL A 1 89 ? -3.789 -3.876 -4.382 1.00 94.50 89 VAL A O 1
ATOM 726 N N . GLY A 1 90 ? -4.653 -1.919 -3.695 1.00 94.88 90 GLY A N 1
ATOM 727 C CA . GLY A 1 90 ? -5.259 -1.570 -4.980 1.00 94.88 90 GLY A CA 1
ATOM 728 C C . GLY A 1 90 ? -4.222 -1.451 -6.095 1.00 94.88 90 GLY A C 1
ATOM 729 O O . GLY A 1 90 ? -4.355 -2.100 -7.131 1.00 94.88 90 GLY A O 1
ATOM 730 N N . PHE A 1 91 ? -3.149 -0.699 -5.851 1.00 94.75 91 PHE A N 1
ATOM 731 C CA . PHE A 1 91 ? -2.063 -0.491 -6.805 1.00 94.75 91 PHE A CA 1
ATOM 732 C C . PHE A 1 91 ? -1.426 -1.815 -7.244 1.00 94.75 91 PHE A C 1
ATOM 734 O O . PHE A 1 91 ? -1.376 -2.114 -8.438 1.00 94.75 91 PHE A O 1
ATOM 741 N N . PHE A 1 92 ? -1.008 -2.662 -6.297 1.00 93.69 92 PHE A N 1
ATOM 742 C CA . PHE A 1 92 ? -0.381 -3.941 -6.640 1.00 93.69 92 PHE A CA 1
ATOM 743 C C . PHE A 1 92 ? -1.372 -4.967 -7.205 1.00 93.69 92 PHE A C 1
ATOM 745 O O . PHE A 1 92 ? -0.978 -5.815 -8.005 1.00 93.69 92 PHE A O 1
ATOM 752 N N . SER A 1 93 ? -2.659 -4.887 -6.860 1.00 93.50 93 SER A N 1
ATOM 753 C CA . SER A 1 93 ? -3.684 -5.772 -7.437 1.00 93.50 93 SER A CA 1
ATOM 754 C C . SER A 1 93 ? -3.888 -5.530 -8.935 1.00 93.50 93 SER A C 1
ATOM 756 O O . SER A 1 93 ? -4.132 -6.484 -9.680 1.00 93.50 93 SER A O 1
ATOM 758 N N . VAL A 1 94 ? -3.724 -4.284 -9.391 1.00 92.62 94 VAL A N 1
ATOM 759 C CA . VAL A 1 94 ? -3.813 -3.917 -10.815 1.00 92.62 94 VAL A CA 1
ATOM 760 C C . VAL A 1 94 ? -2.518 -4.234 -11.583 1.00 92.62 94 VAL A C 1
ATOM 762 O O . VAL A 1 94 ? -2.580 -4.482 -12.784 1.00 92.62 94 VAL A O 1
ATOM 765 N N . SER A 1 95 ? -1.364 -4.316 -10.906 1.00 91.56 95 SER A N 1
ATOM 766 C CA . SER A 1 95 ? -0.072 -4.666 -11.526 1.00 91.56 95 SER A CA 1
ATOM 767 C C . SER A 1 95 ? -0.113 -6.002 -12.279 1.00 91.56 95 SER A C 1
ATOM 769 O O . SER A 1 95 ? -0.600 -7.012 -11.756 1.00 91.56 95 SER A O 1
ATOM 771 N N . GLN A 1 96 ? 0.461 -6.045 -13.483 1.00 88.75 96 GLN A N 1
ATOM 772 C CA . GLN A 1 96 ? 0.565 -7.269 -14.287 1.00 88.75 96 GLN A CA 1
ATOM 773 C C . GLN A 1 96 ? 1.602 -8.260 -13.751 1.00 88.75 96 GLN A C 1
ATOM 775 O O . GLN A 1 96 ? 1.391 -9.469 -13.840 1.00 88.75 96 GLN A O 1
ATOM 780 N N . SER A 1 97 ? 2.693 -7.777 -13.153 1.00 89.00 97 SER A N 1
ATOM 781 C CA . SER A 1 97 ? 3.640 -8.614 -12.415 1.00 89.00 97 SER A CA 1
ATOM 782 C C . SER A 1 97 ? 3.286 -8.609 -10.931 1.00 89.00 97 SER A C 1
ATOM 784 O O . SER A 1 97 ? 3.329 -7.553 -10.290 1.00 89.00 97 SER A O 1
ATOM 786 N N . LYS A 1 98 ? 2.997 -9.784 -10.361 1.00 90.69 98 LYS A N 1
ATOM 787 C CA . LYS A 1 98 ? 2.669 -9.937 -8.937 1.00 90.69 98 LYS A CA 1
ATOM 788 C C . LYS A 1 98 ? 3.693 -10.821 -8.226 1.00 90.69 98 LYS A C 1
ATOM 790 O O . LYS A 1 98 ? 4.065 -11.888 -8.704 1.00 90.69 98 LYS A O 1
ATOM 795 N N . LEU A 1 99 ? 4.157 -10.357 -7.069 1.00 91.44 99 LEU A N 1
ATOM 796 C CA . LEU A 1 99 ? 5.009 -11.108 -6.146 1.00 91.44 99 LEU A CA 1
ATOM 797 C C . LEU A 1 99 ? 4.439 -11.013 -4.728 1.00 91.44 99 LEU A C 1
ATOM 799 O O . LEU A 1 99 ? 3.998 -9.923 -4.347 1.00 91.44 99 LEU A O 1
ATOM 803 N N . PRO A 1 100 ? 4.501 -12.088 -3.917 1.00 89.06 100 PRO A N 1
ATOM 804 C CA . PRO A 1 100 ? 4.029 -12.047 -2.533 1.00 89.06 100 PRO A CA 1
ATOM 805 C C . PRO A 1 100 ? 4.653 -10.900 -1.729 1.00 89.06 100 PRO A C 1
ATOM 807 O O . PRO A 1 100 ? 3.952 -10.167 -1.040 1.00 89.06 100 PRO A O 1
ATOM 810 N N . GLY A 1 101 ? 5.961 -10.674 -1.903 1.00 91.44 101 GLY A N 1
ATOM 811 C CA . GLY A 1 101 ? 6.713 -9.661 -1.159 1.00 91.44 101 GLY A CA 1
ATOM 812 C C . GLY A 1 101 ? 6.261 -8.213 -1.381 1.00 91.44 101 GLY A C 1
ATOM 813 O O . GLY A 1 101 ? 6.533 -7.366 -0.537 1.00 91.44 101 GLY A O 1
ATOM 814 N N . TYR A 1 102 ? 5.533 -7.905 -2.459 1.00 91.94 102 TYR A N 1
ATOM 815 C CA . TYR A 1 102 ? 5.068 -6.533 -2.718 1.00 91.94 102 TYR A CA 1
ATOM 816 C C . TYR A 1 102 ? 4.084 -6.032 -1.660 1.00 91.94 102 TYR A C 1
ATOM 818 O O . TYR A 1 102 ? 4.052 -4.839 -1.354 1.00 91.94 102 TYR A O 1
ATOM 826 N N . ILE A 1 103 ? 3.320 -6.943 -1.054 1.00 93.94 103 ILE A N 1
ATOM 827 C CA . ILE A 1 103 ? 2.299 -6.578 -0.074 1.00 93.94 103 ILE A CA 1
ATOM 828 C C . ILE A 1 103 ? 2.834 -6.477 1.355 1.00 93.94 103 ILE A C 1
ATOM 830 O O . ILE A 1 103 ? 2.103 -6.052 2.245 1.00 93.94 103 ILE A O 1
ATOM 834 N N . LEU A 1 104 ? 4.115 -6.793 1.588 1.00 92.88 104 LEU A N 1
ATOM 835 C CA . LEU A 1 104 ? 4.716 -6.732 2.925 1.00 92.88 104 LEU A CA 1
ATOM 836 C C . LEU A 1 104 ? 4.593 -5.345 3.556 1.00 92.88 104 LEU A C 1
ATOM 838 O O . LEU A 1 104 ? 4.350 -5.245 4.753 1.00 92.88 104 LEU A O 1
ATOM 842 N N . SER A 1 105 ? 4.676 -4.277 2.759 1.00 93.50 105 SER A N 1
ATOM 843 C CA . SER A 1 105 ? 4.509 -2.907 3.262 1.00 93.50 105 SER A CA 1
ATOM 844 C C . SER A 1 105 ? 3.150 -2.664 3.935 1.00 93.50 105 SER A C 1
ATOM 846 O O . SER A 1 105 ? 3.065 -1.829 4.829 1.00 93.50 105 SER A O 1
ATOM 848 N N . VAL A 1 106 ? 2.107 -3.421 3.568 1.00 94.50 106 VAL A N 1
ATOM 849 C CA . VAL A 1 106 ? 0.747 -3.315 4.129 1.00 94.50 106 VAL A CA 1
ATOM 850 C C . VAL A 1 106 ? 0.657 -3.897 5.541 1.00 94.50 106 VAL A C 1
ATOM 852 O O . VAL A 1 106 ? -0.214 -3.505 6.316 1.00 94.50 106 VAL A O 1
ATOM 855 N N . THR A 1 107 ? 1.588 -4.770 5.931 1.00 93.00 107 THR A N 1
ATOM 856 C CA . THR A 1 107 ? 1.629 -5.312 7.301 1.00 93.00 107 THR A CA 1
ATOM 857 C C . THR A 1 107 ? 1.838 -4.218 8.352 1.00 93.00 107 THR A C 1
ATOM 859 O O . THR A 1 107 ? 1.311 -4.327 9.455 1.00 93.00 107 THR A O 1
ATOM 862 N N . ILE A 1 108 ? 2.519 -3.119 8.001 1.00 95.06 108 ILE A N 1
ATOM 863 C CA . ILE A 1 108 ?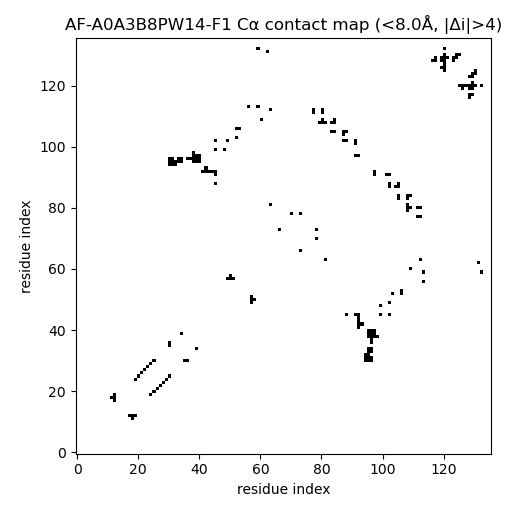 2.766 -1.979 8.893 1.00 95.06 108 ILE A CA 1
ATOM 864 C C . ILE A 1 108 ? 1.468 -1.236 9.255 1.00 95.06 108 ILE A C 1
ATOM 866 O O . ILE A 1 108 ? 1.121 -1.193 10.440 1.00 95.06 108 ILE A O 1
ATOM 870 N N . PRO A 1 109 ? 0.702 -0.669 8.299 1.00 94.56 109 PRO A N 1
ATOM 871 C CA . PRO A 1 109 ? -0.555 -0.007 8.625 1.00 94.56 109 PRO A CA 1
ATOM 872 C C . PRO A 1 109 ? -1.587 -0.969 9.228 1.00 94.56 109 PRO A C 1
ATOM 874 O O . PRO A 1 109 ? -2.364 -0.556 10.091 1.00 94.56 109 PRO A O 1
ATOM 877 N N . PHE A 1 110 ? -1.573 -2.249 8.847 1.00 93.31 110 PHE A N 1
ATOM 878 C CA . PHE A 1 110 ? -2.418 -3.265 9.476 1.00 93.31 110 PHE A CA 1
ATOM 879 C C . PHE A 1 110 ? -2.040 -3.521 10.934 1.00 93.31 110 PHE A C 1
ATOM 881 O O . PHE A 1 110 ? -2.933 -3.615 11.777 1.00 93.31 110 PHE A O 1
ATOM 888 N N . GLY A 1 111 ? -0.746 -3.562 11.257 1.00 93.75 111 GLY A N 1
ATOM 889 C CA . GLY A 1 111 ? -0.252 -3.649 12.630 1.00 93.75 111 GLY A CA 1
ATOM 890 C C . GLY A 1 111 ? -0.718 -2.472 13.482 1.00 93.75 111 GLY A C 1
ATOM 891 O O . GLY A 1 111 ? -1.211 -2.675 14.589 1.00 93.75 111 GLY A O 1
ATOM 892 N N . ILE A 1 112 ? -0.669 -1.252 12.938 1.00 94.06 112 ILE A N 1
ATOM 893 C CA . ILE A 1 112 ? -1.170 -0.049 13.621 1.00 94.06 112 ILE A CA 1
ATOM 894 C C . ILE A 1 112 ? -2.669 -0.176 13.923 1.00 94.06 112 ILE A C 1
ATOM 896 O O . ILE A 1 112 ? -3.088 0.025 15.062 1.00 94.06 112 ILE A O 1
ATOM 900 N N . LEU A 1 113 ? -3.483 -0.522 12.921 1.00 92.56 113 LEU A N 1
ATOM 901 C CA . LEU A 1 113 ? -4.937 -0.646 13.087 1.00 92.56 113 LEU A CA 1
ATOM 902 C C . LEU A 1 113 ? -5.307 -1.771 14.060 1.00 92.56 113 LEU A C 1
ATOM 904 O O . LEU A 1 113 ? -6.195 -1.605 14.895 1.00 92.56 113 LEU A O 1
ATOM 908 N N . THR A 1 114 ? -4.594 -2.893 13.978 1.00 92.31 114 THR A N 1
ATOM 909 C CA . THR A 1 114 ? -4.771 -4.038 14.874 1.00 92.31 114 THR A CA 1
ATOM 910 C C . THR A 1 114 ? -4.415 -3.665 16.307 1.00 92.31 114 THR A C 1
ATOM 912 O O . THR A 1 114 ? -5.215 -3.892 17.210 1.00 92.31 114 THR A O 1
ATOM 915 N N . GLY A 1 115 ? -3.261 -3.029 16.524 1.00 92.19 115 GLY A N 1
ATOM 916 C CA . GLY A 1 115 ? -2.831 -2.587 17.850 1.00 92.19 115 GLY A CA 1
ATOM 917 C C . GLY A 1 115 ? -3.824 -1.619 18.490 1.00 92.19 115 GLY A C 1
ATOM 918 O O . GLY A 1 115 ? -4.150 -1.763 19.663 1.00 92.19 115 GLY A O 1
ATOM 919 N N . GLN A 1 116 ? -4.386 -0.692 17.709 1.00 91.06 116 GLN A N 1
ATOM 920 C CA . GLN A 1 116 ? -5.433 0.216 18.186 1.00 91.06 116 GLN A CA 1
ATOM 921 C C . GLN A 1 116 ? -6.728 -0.511 18.564 1.00 91.06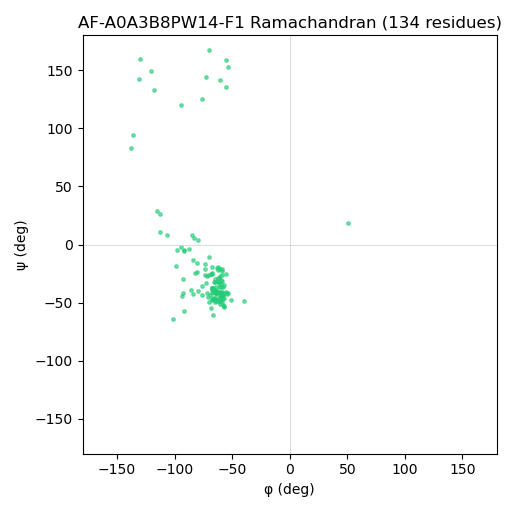 116 GLN A C 1
ATOM 923 O O . GLN A 1 116 ? -7.365 -0.151 19.553 1.00 91.06 116 GLN A O 1
ATOM 928 N N . LEU A 1 117 ? -7.129 -1.522 17.787 1.00 89.19 117 LEU A N 1
ATOM 929 C CA . LEU A 1 117 ? -8.311 -2.326 18.093 1.00 89.19 117 LEU A CA 1
ATOM 930 C C . LEU A 1 117 ? -8.120 -3.125 19.388 1.00 89.19 117 LEU A C 1
ATOM 932 O O . LEU A 1 117 ? -9.013 -3.124 20.237 1.00 89.19 117 LEU A O 1
ATOM 936 N N . LEU A 1 118 ? -6.962 -3.773 19.540 1.00 90.44 118 LEU A N 1
ATOM 937 C CA . LEU A 1 118 ? -6.610 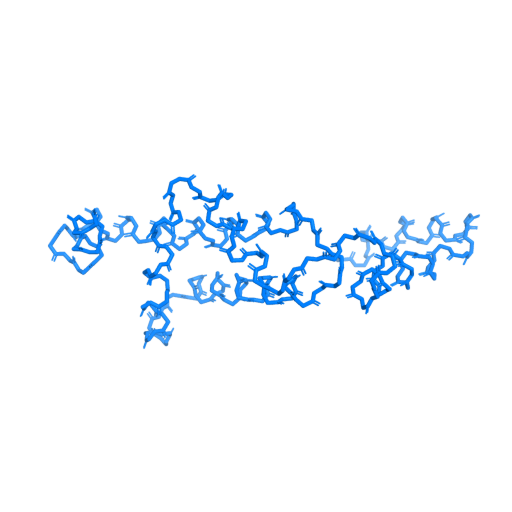-4.545 20.731 1.00 90.44 118 LEU A CA 1
ATOM 938 C C . LEU A 1 118 ? -6.528 -3.646 21.972 1.00 90.44 118 LEU A C 1
ATOM 940 O O . LEU A 1 118 ? -7.158 -3.953 22.979 1.00 90.44 118 LEU A O 1
ATOM 944 N N . ASP A 1 119 ? -5.834 -2.507 21.895 1.00 91.75 119 ASP A N 1
ATOM 945 C CA . ASP A 1 119 ? -5.741 -1.547 23.006 1.00 91.75 119 ASP A CA 1
ATOM 946 C C . ASP A 1 119 ? -7.129 -1.022 23.416 1.00 91.75 119 ASP A C 1
ATOM 948 O O . ASP A 1 119 ? -7.467 -1.004 24.600 1.00 91.75 119 ASP A O 1
ATOM 952 N N . ALA A 1 120 ? -7.989 -0.686 22.447 1.00 88.12 120 ALA A N 1
ATOM 953 C CA . ALA A 1 120 ? -9.356 -0.246 22.726 1.00 88.12 120 ALA A CA 1
ATOM 954 C C . ALA A 1 120 ? -10.213 -1.336 23.394 1.00 88.12 120 ALA A C 1
ATOM 956 O O . ALA A 1 120 ? -11.047 -1.022 24.247 1.00 88.12 120 ALA A O 1
ATOM 957 N N . ALA A 1 121 ? -10.029 -2.602 23.015 1.00 88.62 121 ALA A N 1
ATOM 958 C CA . ALA A 1 121 ? -10.729 -3.728 23.624 1.00 88.62 121 ALA A CA 1
ATOM 959 C C . ALA A 1 121 ? -10.235 -4.027 25.045 1.00 88.62 121 ALA A C 1
ATOM 961 O O . ALA A 1 121 ? -11.050 -4.258 25.933 1.00 88.62 121 ALA A O 1
ATOM 962 N N . LEU A 1 122 ? -8.920 -3.977 25.272 1.00 90.19 122 LEU A N 1
ATOM 963 C CA . LEU A 1 122 ? -8.320 -4.218 26.586 1.00 90.19 122 LEU A CA 1
ATOM 964 C C . LEU A 1 122 ? -8.681 -3.118 27.593 1.00 90.19 122 LEU A C 1
ATOM 966 O O . LEU A 1 122 ? -8.943 -3.413 28.756 1.00 90.19 122 LEU A O 1
ATOM 970 N N . ARG A 1 123 ? -8.745 -1.854 27.154 1.00 92.62 123 ARG A N 1
ATOM 971 C CA . ARG A 1 123 ? -9.143 -0.721 28.010 1.00 92.62 123 ARG A CA 1
ATOM 972 C C . ARG A 1 123 ? -10.636 -0.685 28.324 1.00 92.62 123 ARG A C 1
ATOM 974 O O . ARG A 1 123 ? -11.023 -0.095 29.328 1.00 92.62 123 ARG A O 1
ATOM 981 N N . ASN A 1 124 ? -11.474 -1.253 27.458 1.00 90.38 124 ASN A N 1
ATOM 982 C CA . ASN A 1 124 ? -12.921 -1.295 27.652 1.00 90.38 124 ASN A CA 1
ATOM 983 C C . ASN A 1 124 ? -13.490 -2.676 27.268 1.00 90.38 124 ASN A C 1
ATOM 985 O O . ASN A 1 124 ? -14.007 -2.834 26.153 1.00 90.38 124 ASN A O 1
ATOM 989 N N . PRO A 1 125 ? -13.432 -3.657 28.191 1.00 83.81 125 PRO A N 1
ATOM 990 C CA . PRO A 1 125 ? -13.855 -5.038 27.943 1.00 83.81 125 PRO A CA 1
ATOM 991 C C . PRO A 1 125 ? -15.345 -5.215 27.608 1.00 83.81 125 PRO A C 1
ATOM 993 O O . PRO A 1 125 ? -15.720 -6.184 26.957 1.00 83.81 125 PRO A O 1
ATOM 996 N N . GLU A 1 126 ? -16.210 -4.273 27.988 1.00 83.81 126 GLU A N 1
ATOM 997 C CA . GLU A 1 126 ? -17.635 -4.289 27.603 1.00 83.81 126 GLU A CA 1
ATOM 998 C C . GLU A 1 126 ? -17.917 -3.508 26.305 1.00 83.81 126 GLU A C 1
ATOM 1000 O O . GLU A 1 126 ? -19.039 -3.492 25.765 1.00 83.81 126 GLU A O 1
ATOM 1005 N N . GLY A 1 127 ? -16.886 -2.840 25.788 1.00 80.62 127 GLY A N 1
ATOM 1006 C CA . GLY A 1 127 ? -16.931 -1.993 24.612 1.00 80.62 127 GLY A CA 1
ATOM 1007 C C . GLY A 1 127 ? -17.128 -2.769 23.310 1.00 80.62 127 GLY A C 1
ATOM 1008 O O . GLY A 1 127 ? -16.979 -3.985 23.217 1.00 80.62 127 GLY A O 1
ATOM 1009 N N . ARG A 1 128 ? -17.442 -2.034 22.238 1.00 77.94 128 ARG A N 1
ATOM 1010 C CA . ARG A 1 128 ? -17.656 -2.620 20.901 1.00 77.94 128 ARG A CA 1
ATOM 1011 C C . ARG A 1 128 ? -16.428 -3.363 20.361 1.00 77.94 128 ARG A C 1
ATOM 1013 O O . ARG A 1 128 ? -16.607 -4.341 19.649 1.00 77.94 128 ARG A O 1
ATOM 1020 N N . ALA A 1 129 ? -15.218 -2.897 20.679 1.00 79.62 129 ALA A N 1
ATOM 1021 C CA . ALA A 1 129 ? -13.972 -3.535 20.253 1.00 79.62 129 ALA A CA 1
ATOM 1022 C C . ALA A 1 129 ? -13.792 -4.908 20.918 1.00 79.62 129 ALA A C 1
ATOM 1024 O O . ALA A 1 129 ? -13.533 -5.886 20.230 1.00 79.62 129 ALA A O 1
ATOM 1025 N N . ALA A 1 130 ? -14.029 -4.996 22.227 1.00 79.12 130 ALA A N 1
ATOM 1026 C CA . ALA A 1 130 ? -13.984 -6.251 22.966 1.00 79.12 130 ALA A CA 1
ATOM 1027 C C . ALA A 1 130 ? -15.069 -7.232 22.504 1.00 79.12 130 ALA A C 1
ATOM 1029 O O . ALA A 1 130 ? -14.767 -8.389 22.247 1.00 79.12 130 ALA A O 1
ATOM 1030 N N . ARG A 1 131 ? -16.305 -6.767 22.269 1.00 78.62 131 ARG A N 1
ATOM 1031 C CA . ARG A 1 131 ? -17.349 -7.621 21.669 1.00 78.62 131 ARG A CA 1
ATOM 1032 C C . ARG A 1 131 ? -16.961 -8.134 20.288 1.00 78.62 131 ARG A C 1
ATOM 1034 O O . ARG A 1 131 ? -17.296 -9.256 19.954 1.00 78.62 131 ARG A O 1
ATOM 1041 N N . PHE A 1 132 ? -16.272 -7.328 19.484 1.00 76.38 132 PHE A N 1
ATOM 1042 C CA . PHE A 1 132 ? -15.771 -7.793 18.197 1.00 76.38 132 PHE A CA 1
ATOM 1043 C C . PHE A 1 132 ? -14.681 -8.859 18.373 1.00 76.38 132 PHE A C 1
ATOM 1045 O O . PHE A 1 132 ? -14.683 -9.821 17.629 1.00 76.38 132 PHE A O 1
ATOM 1052 N N . LEU A 1 133 ? -13.774 -8.727 19.345 1.00 77.12 133 LEU A N 1
ATOM 1053 C CA . LEU A 1 133 ? -12.696 -9.701 19.562 1.00 77.12 133 LEU A CA 1
ATOM 1054 C C . LEU A 1 133 ? -13.141 -11.002 20.238 1.00 77.12 133 LEU A C 1
ATOM 1056 O O . LEU A 1 133 ? -12.582 -12.041 19.925 1.00 77.12 133 LEU A O 1
ATOM 1060 N N . PHE A 1 134 ? -14.090 -10.939 21.175 1.00 70.75 134 PHE A N 1
ATOM 1061 C CA . PHE A 1 134 ? -14.489 -12.075 22.018 1.00 70.75 134 PHE A CA 1
ATOM 1062 C C . PHE A 1 134 ? -15.741 -12.820 21.521 1.00 70.75 134 PHE A C 1
ATOM 1064 O O . PHE A 1 134 ? -16.131 -13.812 22.129 1.00 70.75 134 PHE A O 1
ATOM 1071 N N . PHE A 1 135 ? -16.397 -12.337 20.456 1.00 62.31 135 PHE A N 1
ATOM 1072 C CA . PHE A 1 135 ? -17.469 -13.061 19.746 1.00 62.31 135 PHE A CA 1
ATOM 1073 C C . PHE A 1 135 ? -17.024 -13.607 18.372 1.00 62.31 135 PHE A C 1
ATOM 1075 O O . PHE A 1 135 ? -17.863 -14.100 17.615 1.00 62.31 135 PHE A O 1
ATOM 1082 N N . PHE A 1 136 ? -15.728 -13.515 18.058 1.00 50.12 136 PHE A N 1
ATOM 1083 C CA . PHE A 1 136 ? -15.033 -14.427 17.142 1.00 50.12 136 PHE A CA 1
ATOM 1084 C C . PHE A 1 136 ? -14.362 -15.522 17.973 1.00 50.12 136 PHE A C 1
ATOM 1086 O O . PHE A 1 136 ? -14.281 -16.659 17.459 1.00 50.12 136 PHE A O 1
#